Protein AF-A0A381V9S6-F1 (afdb_monomer)

Foldseek 3Di:
DDDDDDDDPPPPPPPPPPPPPPDQPQQPLPQADQPPDGQKDWQVSSCVRRVHHGDDDDAPCVQVVQVVDPPGDGDDDPVVPADPTHMGGHDPPDDDDDDDDDDDDQPDPPSPD

Secondary structure (DSSP, 8-state):
------------------------TT--GGGS---SBTTEE-HHHHHHHHTS-------TTHHHHHTTSTT--PPPPHHHHS-SSPPEE--SS----S---------STTTT-

Sequence (113 aa):
MLKKLILSLAFSFSAVVWSSSSFAGDCSGESAAPGKYPGQYELSEYESAAGCTMSFSENPNIASINATIVGNGALGSVNDRLPDEPLVVVPYDSVGTYGGTFRMLSNATEAGT

Mean predicted aligned error: 13.26 Å

pLDDT: mean 77.4, std 20.73, range [35.25, 97.25]

Organism: NCBI:txid408172

Radius of gyration: 24.0 Å; Cα contacts (8 Å, |Δi|>4): 65; chains: 1; bounding box: 80×40×44 Å

Nearest PDB structures (foldseek):
  8xjv-assembly1_Ao  TM=2.751E-01  e=9.580E+00  Gallus gallus

Structure (mmCIF, N/CA/C/O backbone):
data_AF-A0A381V9S6-F1
#
_entry.id   AF-A0A381V9S6-F1
#
loop_
_atom_site.group_PDB
_atom_site.id
_atom_site.type_symbol
_atom_site.label_atom_id
_atom_site.label_alt_id
_atom_site.label_comp_id
_atom_site.label_asym_id
_atom_site.label_entity_id
_atom_site.label_seq_id
_atom_site.pdbx_PDB_ins_code
_atom_site.Cartn_x
_atom_site.Cartn_y
_atom_site.Cartn_z
_atom_site.occupancy
_atom_site.B_iso_or_equiv
_atom_site.auth_seq_id
_atom_site.auth_comp_id
_atom_site.auth_asym_id
_atom_site.auth_atom_id
_atom_site.pdbx_PDB_model_num
ATOM 1 N N . MET A 1 1 ? -65.515 -24.558 -21.065 1.00 46.47 1 MET A N 1
ATOM 2 C CA . MET A 1 1 ? -64.802 -25.689 -20.433 1.00 46.47 1 MET A CA 1
ATOM 3 C C . MET A 1 1 ? -63.787 -26.258 -21.417 1.00 46.47 1 MET A C 1
ATOM 5 O O . MET A 1 1 ? -64.206 -27.007 -22.278 1.00 46.47 1 MET A O 1
ATOM 9 N N . LEU A 1 2 ? -62.507 -25.876 -21.316 1.00 46.19 2 LEU A N 1
ATOM 10 C CA . LEU A 1 2 ? -61.305 -26.645 -21.709 1.00 46.19 2 LEU A CA 1
ATOM 11 C C . LEU A 1 2 ? -60.091 -25.753 -21.364 1.00 46.19 2 LEU A C 1
ATOM 13 O O . LEU A 1 2 ? -59.713 -24.873 -22.119 1.00 46.19 2 LEU A O 1
ATOM 17 N N . LYS A 1 3 ? -59.762 -25.627 -20.077 1.00 39.69 3 LYS A N 1
ATOM 18 C CA . LYS A 1 3 ? -58.655 -26.357 -19.437 1.00 39.69 3 LYS A CA 1
ATOM 19 C C . LYS A 1 3 ? -57.306 -26.140 -20.146 1.00 39.69 3 LYS A C 1
ATOM 21 O O . LYS A 1 3 ? -56.971 -26.859 -21.068 1.00 39.69 3 LYS A O 1
ATOM 26 N N . LYS A 1 4 ? -56.542 -25.203 -19.572 1.00 51.25 4 LYS A N 1
ATOM 27 C CA . LYS A 1 4 ? -55.127 -25.345 -19.188 1.00 51.25 4 LYS A CA 1
ATOM 28 C C . LYS A 1 4 ? -54.155 -25.830 -20.277 1.00 51.25 4 LYS A C 1
ATOM 30 O O . LYS A 1 4 ? -53.987 -27.026 -20.465 1.00 51.25 4 LYS A O 1
ATOM 35 N N . LEU A 1 5 ? -53.394 -24.888 -20.829 1.00 49.69 5 LEU A N 1
ATOM 36 C CA . LEU A 1 5 ? -52.037 -25.124 -21.330 1.00 49.69 5 LEU A CA 1
ATOM 37 C C . LEU A 1 5 ? -51.249 -23.806 -21.168 1.00 49.69 5 LEU A C 1
ATOM 39 O O . LEU A 1 5 ? -51.199 -22.981 -22.066 1.00 49.69 5 LEU A O 1
ATOM 43 N N . ILE A 1 6 ? -50.925 -23.381 -19.944 1.00 51.25 6 ILE A N 1
ATOM 44 C CA . ILE A 1 6 ? -49.588 -23.552 -19.345 1.00 51.25 6 ILE A CA 1
ATOM 45 C C . ILE A 1 6 ? -48.545 -24.015 -20.372 1.00 51.25 6 ILE A C 1
ATOM 47 O O . ILE A 1 6 ? -48.334 -25.210 -20.547 1.00 51.25 6 ILE A O 1
ATOM 51 N N . LEU A 1 7 ? -47.860 -23.060 -20.999 1.00 35.25 7 LEU A N 1
ATOM 52 C CA . LEU A 1 7 ? -46.463 -23.251 -21.365 1.00 35.25 7 LEU A CA 1
ATOM 53 C C . LEU A 1 7 ? -45.678 -22.049 -20.845 1.00 35.25 7 LEU A C 1
ATOM 55 O O . LEU A 1 7 ? -45.572 -20.995 -21.463 1.00 35.25 7 LEU A O 1
ATOM 59 N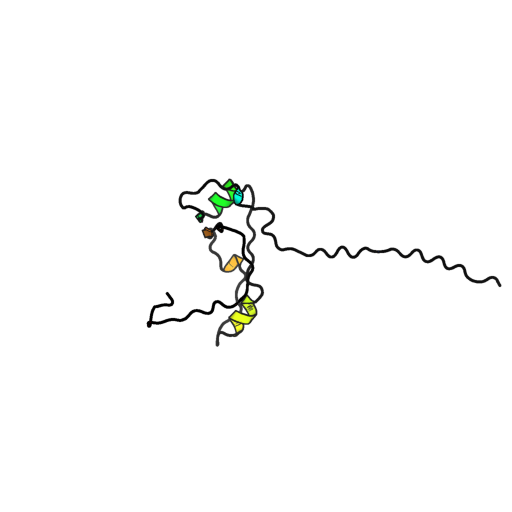 N . SER A 1 8 ? -45.229 -22.232 -19.611 1.00 43.09 8 SER A N 1
ATOM 60 C CA . SER A 1 8 ? -44.226 -21.456 -18.903 1.00 43.09 8 SER A CA 1
ATOM 61 C C . SER A 1 8 ? -42.995 -21.242 -19.781 1.00 43.09 8 SER A C 1
ATOM 63 O O . SER A 1 8 ? -42.170 -22.142 -19.930 1.00 43.09 8 SER A O 1
ATOM 65 N N . LEU A 1 9 ? -42.859 -20.037 -20.334 1.00 40.84 9 LEU A N 1
ATOM 66 C CA . LEU A 1 9 ? -41.587 -19.550 -20.845 1.00 40.84 9 LEU A CA 1
ATOM 67 C C . LEU A 1 9 ? -40.760 -19.125 -19.626 1.00 40.84 9 LEU A C 1
ATOM 69 O O . LEU A 1 9 ? -40.851 -17.996 -19.148 1.00 40.84 9 LEU A O 1
ATOM 73 N N . ALA A 1 10 ? -40.035 -20.087 -19.057 1.00 42.50 10 ALA A N 1
ATOM 74 C CA . ALA A 1 10 ? -39.029 -19.826 -18.045 1.00 42.50 10 ALA A CA 1
ATOM 75 C C . ALA A 1 10 ? -37.930 -18.979 -18.695 1.00 42.50 10 ALA A C 1
ATOM 77 O O . ALA A 1 10 ? -37.087 -19.485 -19.432 1.00 42.50 10 ALA A O 1
ATOM 78 N N . PHE A 1 11 ? -37.978 -17.670 -18.462 1.00 40.81 11 PHE A N 1
ATOM 79 C CA . PHE A 1 11 ? -36.863 -16.789 -18.757 1.00 40.81 11 PHE A CA 1
ATOM 80 C C . PHE A 1 11 ? -35.787 -17.111 -17.719 1.00 40.81 11 PHE A C 1
ATOM 82 O O . PHE A 1 11 ? -35.804 -16.600 -16.600 1.00 40.81 11 PHE A O 1
ATOM 89 N N . SER A 1 12 ? -34.903 -18.047 -18.061 1.00 41.44 12 SER A N 1
ATOM 90 C CA . SER A 1 12 ? -33.654 -18.264 -17.345 1.00 41.44 12 SER A CA 1
ATOM 91 C C . SER A 1 12 ? -32.834 -16.982 -17.453 1.00 41.44 12 SER A C 1
ATOM 93 O O . SER A 1 12 ? -32.034 -16.811 -18.366 1.00 41.44 12 SER A O 1
ATOM 95 N N . PHE A 1 13 ? -33.053 -16.057 -16.520 1.00 44.94 13 PHE A N 1
ATOM 96 C CA . PHE A 1 13 ? -32.048 -15.071 -16.171 1.00 44.94 13 PHE A CA 1
ATOM 97 C C . PHE A 1 13 ? -30.896 -15.877 -15.577 1.00 44.94 13 PHE A C 1
ATOM 99 O O . PHE A 1 13 ? -30.932 -16.266 -14.410 1.00 44.94 13 PHE A O 1
ATOM 106 N N . SER A 1 14 ? -29.895 -16.194 -16.401 1.00 46.72 14 SER A N 1
ATOM 107 C CA . SER A 1 14 ? -28.568 -16.479 -15.875 1.00 46.72 14 SER A CA 1
ATOM 108 C C . SER A 1 14 ? -28.224 -15.302 -14.976 1.00 46.72 14 SER A C 1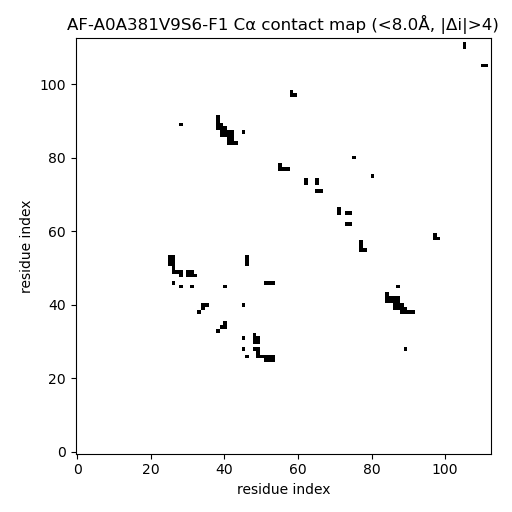
ATOM 110 O O . SER A 1 14 ? -28.007 -14.191 -15.460 1.00 46.72 14 SER A O 1
ATOM 112 N N . ALA A 1 15 ? -28.225 -15.535 -13.665 1.00 50.44 15 ALA A N 1
ATOM 113 C CA . ALA A 1 15 ? -27.509 -14.688 -12.740 1.00 50.44 15 ALA A CA 1
ATOM 114 C C . ALA A 1 15 ? -26.045 -14.798 -13.157 1.00 50.44 15 ALA A C 1
ATOM 116 O O . ALA A 1 15 ? -25.328 -15.716 -12.765 1.00 50.44 15 ALA A O 1
ATOM 117 N N . VAL A 1 16 ? -25.628 -13.896 -14.042 1.00 48.31 16 VAL A N 1
ATOM 118 C CA . VAL A 1 16 ? -24.230 -13.550 -14.193 1.00 48.31 16 VAL A CA 1
ATOM 119 C C . VAL A 1 16 ? -23.857 -12.962 -12.840 1.00 48.31 16 VAL A C 1
ATOM 121 O O . VAL A 1 16 ? -24.104 -11.797 -12.542 1.00 48.31 16 VAL A O 1
ATOM 124 N N . VAL A 1 17 ? -23.363 -13.834 -11.968 1.00 44.38 17 VAL A N 1
ATOM 125 C CA . VAL A 1 17 ? -22.630 -13.435 -10.783 1.00 44.38 17 VAL A CA 1
ATOM 126 C C . VAL A 1 17 ? -21.376 -12.783 -11.344 1.00 44.38 17 VAL A C 1
ATOM 128 O O . VAL A 1 17 ? -20.424 -13.464 -11.721 1.00 44.38 17 VAL A O 1
ATOM 131 N N . TRP A 1 18 ? -21.404 -11.460 -11.501 1.00 40.88 18 TRP A N 1
ATOM 132 C CA . TRP A 1 18 ? -20.174 -10.689 -11.554 1.00 40.88 18 TRP A CA 1
ATOM 133 C C . TRP A 1 18 ? -19.525 -10.870 -10.190 1.00 40.88 18 TRP A C 1
ATOM 135 O O . TRP A 1 18 ? -19.778 -10.120 -9.252 1.00 40.88 18 TRP A O 1
ATOM 145 N N . SER A 1 19 ? -18.721 -11.924 -10.067 1.00 44.34 19 SER A N 1
ATOM 146 C CA . SER A 1 19 ? -17.617 -11.921 -9.129 1.00 44.34 19 SER A CA 1
ATOM 147 C C . SER A 1 19 ? -16.784 -10.705 -9.508 1.00 44.34 19 SER A C 1
ATOM 149 O O . SER A 1 19 ? -16.060 -10.726 -10.501 1.00 44.34 19 SER A O 1
ATOM 151 N N . SER A 1 20 ? -16.966 -9.612 -8.773 1.00 46.38 20 SER A N 1
ATOM 152 C CA . SER A 1 20 ? -16.076 -8.463 -8.792 1.00 46.38 20 SER A CA 1
ATOM 153 C C . SER A 1 20 ? -14.758 -8.922 -8.188 1.00 46.38 20 SER A C 1
ATOM 155 O O . SER A 1 20 ? -14.480 -8.729 -7.006 1.00 46.38 20 SER A O 1
ATOM 157 N N . SER A 1 21 ? -13.977 -9.629 -8.993 1.00 43.88 21 SER A N 1
ATOM 158 C CA . SER A 1 21 ? -12.562 -9.792 -8.754 1.00 43.88 21 SER A CA 1
ATOM 159 C C . SER A 1 21 ? -11.978 -8.389 -8.832 1.00 43.88 21 SER A C 1
ATOM 161 O O . SER A 1 21 ? -11.906 -7.807 -9.914 1.00 43.88 21 SER A O 1
ATOM 163 N N . SER A 1 22 ? -11.636 -7.813 -7.682 1.00 40.41 22 SER A N 1
ATOM 164 C CA . SER A 1 22 ? -10.861 -6.580 -7.603 1.00 40.41 22 SER A CA 1
ATOM 165 C C . SER A 1 22 ? -9.453 -6.870 -8.115 1.00 40.41 22 SER A C 1
ATOM 167 O O . SER A 1 22 ? -8.526 -7.091 -7.343 1.00 40.41 22 SER A O 1
ATOM 169 N N . PHE A 1 23 ? -9.303 -6.953 -9.430 1.00 44.97 23 PHE A N 1
ATOM 170 C CA . PHE A 1 23 ? -8.005 -6.839 -10.062 1.00 44.97 23 PHE A CA 1
ATOM 171 C C . PHE A 1 23 ? -7.658 -5.352 -10.115 1.00 44.97 23 PHE A C 1
ATOM 173 O O . PHE A 1 23 ? -8.526 -4.520 -10.386 1.00 44.97 23 PHE A O 1
ATOM 180 N N . ALA A 1 24 ? -6.387 -5.015 -9.909 1.00 45.75 24 ALA A N 1
ATOM 181 C CA . ALA A 1 24 ? -5.803 -3.757 -10.374 1.00 45.75 24 ALA A CA 1
ATOM 182 C C . ALA A 1 24 ? -5.765 -3.762 -11.921 1.00 45.75 24 ALA A C 1
ATOM 184 O O . ALA A 1 24 ? -4.706 -3.804 -12.537 1.00 45.75 24 ALA A O 1
ATOM 185 N N . GLY A 1 25 ? -6.944 -3.865 -12.539 1.00 45.44 25 GLY A N 1
ATOM 186 C CA . GLY A 1 25 ? -7.148 -4.471 -13.855 1.00 45.44 25 GLY A CA 1
ATOM 187 C C . GLY A 1 25 ? -6.748 -3.632 -15.062 1.00 45.44 25 GLY A C 1
ATOM 188 O O . GLY A 1 25 ? -6.799 -4.166 -16.160 1.00 45.44 25 GLY A O 1
ATOM 189 N N . ASP A 1 26 ? -6.334 -2.377 -14.884 1.00 52.66 26 ASP A N 1
ATOM 190 C CA . ASP A 1 26 ? -5.867 -1.528 -15.995 1.00 52.66 26 ASP A CA 1
ATOM 191 C C . ASP A 1 26 ? -4.392 -1.113 -15.878 1.00 52.66 26 ASP A C 1
ATOM 193 O O . ASP A 1 26 ? -3.838 -0.531 -16.800 1.00 52.66 26 ASP A O 1
ATOM 197 N N . CYS A 1 27 ? -3.724 -1.440 -14.768 1.00 58.41 27 CYS A N 1
ATOM 198 C CA . CYS A 1 27 ? -2.352 -1.015 -14.488 1.00 58.41 27 CYS A CA 1
ATOM 199 C C . CYS A 1 27 ? -1.452 -2.210 -14.161 1.00 58.41 27 CYS A C 1
ATOM 201 O O . CYS A 1 27 ? -0.886 -2.288 -13.067 1.00 58.41 27 CYS A O 1
ATOM 203 N N . SER A 1 28 ? -1.325 -3.173 -15.078 1.00 57.91 28 SER A N 1
ATOM 204 C CA . SER A 1 28 ? -0.378 -4.282 -14.915 1.00 57.91 28 SER A CA 1
ATOM 205 C C . SER A 1 28 ? 1.046 -3.782 -15.181 1.00 57.91 28 SER A C 1
ATOM 207 O O . SER A 1 28 ? 1.548 -3.840 -16.305 1.00 57.91 28 SER A O 1
ATOM 209 N N . GLY A 1 29 ? 1.706 -3.285 -14.135 1.00 57.50 29 GLY A N 1
ATOM 210 C CA . GLY A 1 29 ? 3.083 -2.769 -14.144 1.00 57.50 29 GLY A CA 1
ATOM 211 C C . GLY A 1 29 ? 4.165 -3.762 -14.567 1.00 57.50 29 GLY A C 1
ATOM 212 O O . GLY A 1 29 ? 5.339 -3.412 -14.540 1.00 57.50 29 GLY A O 1
ATOM 213 N N . GLU A 1 30 ? 3.791 -4.967 -15.006 1.00 57.53 30 GLU A N 1
ATOM 214 C CA . GLU A 1 30 ? 4.666 -5.939 -15.673 1.00 57.53 30 GLU A CA 1
ATOM 215 C C . GLU A 1 30 ? 5.398 -5.334 -16.886 1.00 57.53 30 GLU A C 1
ATOM 217 O O . GLU A 1 30 ? 6.450 -5.828 -17.282 1.00 57.53 30 GLU A O 1
ATOM 222 N N . SER A 1 31 ? 4.859 -4.248 -17.457 1.00 55.25 31 SER A N 1
ATOM 223 C CA . SER A 1 31 ? 5.436 -3.525 -18.601 1.00 55.25 31 SER A CA 1
ATOM 224 C C . SER A 1 31 ? 6.222 -2.261 -18.226 1.00 55.25 31 SER A C 1
ATOM 226 O O . SER A 1 31 ? 6.810 -1.637 -19.111 1.00 55.25 31 SER A O 1
ATOM 228 N N . ALA A 1 32 ? 6.227 -1.844 -16.954 1.00 61.97 32 ALA A N 1
ATOM 229 C CA . ALA A 1 32 ? 6.919 -0.623 -16.550 1.00 61.97 32 ALA A CA 1
ATOM 230 C C . ALA A 1 32 ? 8.438 -0.843 -16.628 1.00 61.97 32 ALA A C 1
ATOM 232 O O . ALA A 1 32 ? 8.980 -1.767 -16.015 1.00 61.97 32 ALA A O 1
ATOM 233 N N . ALA A 1 33 ? 9.130 -0.006 -17.409 1.00 65.56 33 ALA A N 1
ATOM 234 C CA . ALA A 1 33 ? 10.589 -0.014 -17.473 1.00 65.56 33 ALA A CA 1
ATOM 235 C C . ALA A 1 33 ? 11.165 0.127 -16.054 1.00 65.56 33 ALA A C 1
ATOM 237 O O . ALA A 1 33 ? 10.584 0.876 -15.275 1.00 65.56 33 ALA A O 1
ATOM 238 N N . PRO A 1 34 ? 12.282 -0.545 -15.708 1.00 65.06 34 PRO A N 1
ATOM 239 C CA . PRO A 1 34 ? 12.854 -0.449 -14.372 1.00 65.06 34 PRO A CA 1
ATOM 240 C C . PRO A 1 34 ? 13.163 1.019 -14.078 1.00 65.06 34 PRO A C 1
ATOM 242 O O . PRO A 1 34 ? 14.063 1.598 -14.690 1.00 65.06 34 PRO A O 1
ATOM 245 N N . GLY A 1 35 ? 12.366 1.617 -13.189 1.00 67.94 35 GLY A N 1
ATOM 246 C CA . GLY A 1 35 ? 12.506 3.011 -12.785 1.00 67.94 35 GLY A CA 1
ATOM 247 C C . GLY A 1 35 ? 13.862 3.267 -12.134 1.00 67.94 35 GLY A C 1
ATOM 248 O O . GLY A 1 35 ? 14.704 2.373 -11.992 1.00 67.94 35 GLY A O 1
ATOM 249 N N . LYS A 1 36 ? 14.088 4.500 -11.674 1.00 79.38 36 LYS A N 1
ATOM 250 C CA . LYS A 1 36 ? 15.346 4.871 -10.994 1.00 79.38 36 LYS A CA 1
ATOM 251 C C . LYS A 1 36 ? 15.687 3.935 -9.823 1.00 79.38 36 LYS A C 1
ATOM 253 O O . LYS A 1 36 ? 16.865 3.701 -9.545 1.00 79.38 36 LYS A O 1
ATOM 258 N N . TYR A 1 37 ? 14.662 3.401 -9.162 1.00 85.12 37 TYR A N 1
ATOM 259 C CA . TYR A 1 37 ? 14.764 2.421 -8.092 1.00 85.12 37 TYR A CA 1
ATOM 260 C C . TYR A 1 37 ? 13.985 1.159 -8.496 1.00 85.12 37 TYR A C 1
ATOM 262 O O . TYR A 1 37 ? 12.789 1.249 -8.762 1.00 85.12 37 TYR A O 1
ATOM 270 N N . PRO A 1 38 ? 14.619 -0.028 -8.566 1.00 83.44 38 PRO A N 1
ATOM 271 C CA . PRO A 1 38 ? 13.933 -1.235 -9.021 1.00 83.44 38 PRO A CA 1
ATOM 272 C C . PRO A 1 38 ? 12.661 -1.529 -8.215 1.00 83.44 38 PRO A C 1
ATOM 274 O O . PRO A 1 38 ? 12.710 -1.652 -6.990 1.00 83.44 38 PRO A O 1
ATOM 277 N N . GLY A 1 39 ? 11.530 -1.636 -8.917 1.00 85.75 39 GLY A N 1
ATOM 278 C CA . GLY A 1 39 ? 10.221 -1.928 -8.325 1.00 85.75 39 GLY A CA 1
ATOM 279 C C . GLY A 1 39 ? 9.591 -0.775 -7.535 1.00 85.75 39 GLY A C 1
ATOM 280 O O . GLY A 1 39 ? 8.580 -1.003 -6.878 1.00 85.75 39 GLY A O 1
ATOM 281 N N . GLN A 1 40 ? 10.159 0.433 -7.576 1.00 90.94 40 GLN A N 1
ATOM 282 C CA . GLN A 1 40 ? 9.668 1.608 -6.855 1.00 90.94 40 GLN A CA 1
ATOM 283 C C . GLN A 1 40 ? 9.595 2.820 -7.784 1.00 90.94 40 GLN A C 1
ATOM 285 O O . GLN A 1 40 ? 10.585 3.176 -8.421 1.00 90.94 40 GLN A O 1
ATOM 290 N N . TYR A 1 41 ? 8.430 3.459 -7.823 1.00 91.19 41 TYR A N 1
ATOM 291 C CA . TYR A 1 41 ? 8.126 4.543 -8.752 1.00 91.19 41 TYR A CA 1
ATOM 292 C C . TYR A 1 41 ? 7.379 5.665 -8.045 1.00 91.19 41 TYR A C 1
ATOM 294 O O . TYR A 1 41 ? 6.583 5.412 -7.137 1.00 91.19 41 TYR A O 1
ATOM 302 N N . GLU A 1 42 ? 7.574 6.889 -8.524 1.00 93.19 42 GLU A N 1
ATOM 303 C CA . GLU A 1 42 ? 6.584 7.940 -8.298 1.00 93.19 42 GLU A CA 1
ATOM 304 C C . GLU A 1 42 ? 5.290 7.588 -9.048 1.00 93.19 42 GLU A C 1
ATOM 306 O O . GLU A 1 42 ? 5.332 6.939 -10.101 1.00 93.19 42 GLU A O 1
ATOM 311 N N . LEU A 1 43 ? 4.134 8.010 -8.525 1.00 92.75 43 LEU A N 1
ATOM 312 C CA . LEU A 1 43 ? 2.835 7.697 -9.133 1.00 92.75 43 LEU A CA 1
ATOM 313 C C . LEU A 1 43 ? 2.778 8.135 -10.601 1.00 92.75 43 LEU A C 1
ATOM 315 O O . LEU A 1 43 ? 2.422 7.341 -11.470 1.00 92.75 43 LEU A O 1
ATOM 319 N N . SER A 1 44 ? 3.175 9.377 -10.878 1.00 92.69 44 SER A N 1
ATOM 320 C CA . SER A 1 44 ? 3.126 9.957 -12.221 1.00 92.69 44 SER A CA 1
ATOM 321 C C . SER A 1 44 ? 4.037 9.229 -13.220 1.00 92.69 44 SER A C 1
ATOM 323 O O . SER A 1 44 ? 3.661 9.026 -14.380 1.00 92.69 44 SER A O 1
ATOM 325 N N . GLU A 1 45 ? 5.217 8.790 -12.772 1.00 89.94 45 GLU A N 1
ATOM 326 C CA . GLU A 1 45 ? 6.148 7.969 -13.555 1.00 89.94 45 GLU A CA 1
ATOM 327 C C . GLU A 1 45 ? 5.521 6.612 -13.889 1.00 89.94 45 GLU A C 1
ATOM 329 O O . GLU A 1 45 ? 5.539 6.189 -15.048 1.00 89.94 45 GLU A O 1
ATOM 334 N N . TYR A 1 46 ? 4.927 5.954 -12.892 1.00 89.56 46 TYR A N 1
ATOM 335 C CA . TYR A 1 46 ? 4.303 4.649 -13.068 1.00 89.56 46 TYR A CA 1
ATOM 336 C C . TYR A 1 46 ? 3.096 4.703 -14.007 1.00 89.56 46 TYR A C 1
ATOM 338 O O . TYR A 1 46 ? 3.023 3.914 -14.944 1.00 89.56 46 TYR A O 1
ATOM 346 N N . GLU A 1 47 ? 2.175 5.646 -13.806 1.00 90.00 47 GLU A N 1
ATOM 347 C CA . GLU A 1 47 ? 0.996 5.837 -14.663 1.00 90.00 47 GLU A CA 1
ATOM 348 C C . GLU A 1 47 ? 1.390 6.121 -16.116 1.00 90.00 47 GLU A C 1
ATOM 350 O O . GLU A 1 47 ? 0.819 5.549 -17.048 1.00 90.00 47 GLU A O 1
ATOM 355 N N . SER A 1 48 ? 2.431 6.936 -16.317 1.00 88.50 48 SER A N 1
ATOM 356 C CA . SER A 1 48 ? 2.978 7.225 -17.646 1.00 88.50 48 SER A CA 1
ATOM 357 C C . SER A 1 48 ? 3.577 5.983 -18.311 1.00 88.50 48 SER A C 1
ATOM 359 O O . SER A 1 48 ? 3.390 5.777 -19.509 1.00 88.50 48 SER A O 1
ATOM 361 N N . ALA A 1 49 ? 4.294 5.151 -17.550 1.00 84.81 49 ALA A N 1
ATOM 362 C CA . ALA A 1 49 ? 4.912 3.926 -18.054 1.00 84.81 49 ALA A CA 1
ATOM 363 C C . ALA A 1 49 ? 3.892 2.799 -18.300 1.00 84.81 49 ALA A C 1
ATOM 365 O O . ALA A 1 49 ? 4.041 2.033 -19.250 1.00 84.81 49 ALA A O 1
ATOM 366 N N . ALA A 1 50 ? 2.865 2.697 -17.455 1.00 84.62 50 ALA A N 1
ATOM 367 C CA . ALA A 1 50 ? 1.820 1.680 -17.530 1.00 84.62 50 ALA A CA 1
ATOM 368 C C . ALA A 1 50 ? 0.673 2.060 -18.483 1.00 84.62 50 ALA A C 1
ATOM 370 O O . ALA A 1 50 ? -0.076 1.185 -18.909 1.00 84.62 50 ALA A O 1
ATOM 371 N N . GLY A 1 51 ? 0.542 3.341 -18.846 1.00 85.94 51 GLY A N 1
ATOM 372 C CA . GLY A 1 51 ? -0.487 3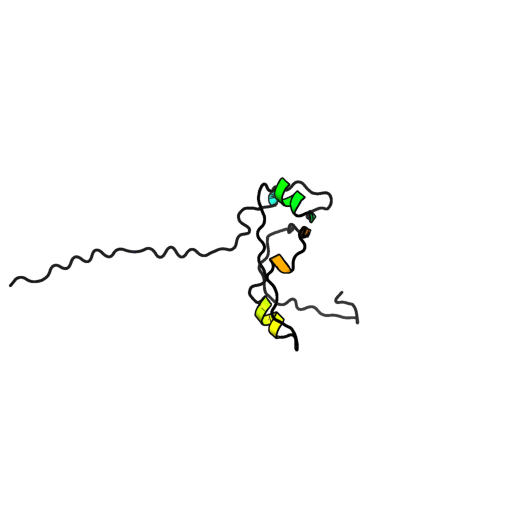.824 -19.769 1.00 85.94 51 GLY A CA 1
ATOM 373 C C . GLY A 1 51 ? -1.894 3.831 -19.170 1.00 85.94 51 GLY A C 1
ATOM 374 O O . GLY A 1 51 ? -2.869 3.644 -19.894 1.00 85.94 51 GLY A O 1
ATOM 375 N N . CYS A 1 52 ? -2.002 4.029 -17.858 1.00 87.25 52 CYS A N 1
ATOM 376 C CA . CYS A 1 52 ? -3.247 3.925 -17.104 1.00 87.25 52 CYS A CA 1
ATOM 377 C C . CYS A 1 52 ? -3.283 4.946 -15.960 1.00 87.25 52 CYS A C 1
ATOM 379 O O . CYS A 1 52 ? -2.251 5.486 -15.569 1.00 87.25 52 CYS A O 1
ATOM 381 N N . THR A 1 53 ? -4.466 5.176 -15.393 1.00 90.62 53 THR A N 1
ATOM 382 C CA . THR A 1 53 ? -4.632 5.947 -14.153 1.00 90.62 53 THR A CA 1
ATOM 383 C C . THR A 1 53 ? -4.924 4.984 -13.012 1.00 90.62 53 THR A C 1
ATOM 385 O O . THR A 1 53 ? -5.802 4.126 -13.128 1.00 90.62 53 THR A O 1
ATOM 388 N N . MET A 1 54 ? -4.206 5.115 -11.903 1.00 89.31 54 MET A N 1
ATOM 389 C CA . MET A 1 54 ? -4.400 4.265 -10.741 1.00 89.31 54 MET A CA 1
ATOM 390 C C . MET A 1 54 ? -5.639 4.679 -9.946 1.00 89.31 54 MET A C 1
ATOM 392 O O . MET A 1 54 ? -5.969 5.851 -9.784 1.00 89.31 54 MET A O 1
ATOM 396 N N . SER A 1 55 ? -6.309 3.678 -9.382 1.00 91.56 55 SER A N 1
ATOM 397 C CA . SER A 1 55 ? -7.353 3.858 -8.376 1.00 91.56 55 SER A CA 1
ATOM 398 C C . SER A 1 55 ? -6.922 3.206 -7.070 1.00 91.56 55 SER A C 1
ATOM 400 O O . SER A 1 55 ? -6.432 2.073 -7.082 1.00 91.56 55 SER A O 1
ATOM 402 N N . PHE A 1 56 ? -7.159 3.872 -5.943 1.00 94.38 56 PHE A N 1
ATOM 403 C CA . PHE A 1 56 ? -6.740 3.372 -4.639 1.00 94.38 56 PHE A CA 1
ATOM 404 C C . PHE A 1 56 ? -7.854 2.599 -3.939 1.00 94.38 56 PHE A C 1
ATOM 406 O O . PHE A 1 56 ? -9.015 3.002 -3.912 1.00 94.38 56 PHE A O 1
ATOM 413 N N . SER A 1 57 ? -7.474 1.467 -3.356 1.00 94.62 57 SER A N 1
ATOM 414 C CA . SER A 1 57 ? -8.319 0.650 -2.488 1.00 94.62 57 SER A CA 1
ATOM 415 C C . SER A 1 57 ? -7.666 0.539 -1.116 1.00 94.62 57 SER A C 1
ATOM 417 O O . SER A 1 57 ? -6.455 0.697 -0.977 1.00 94.62 57 SER A O 1
ATOM 419 N N . GLU A 1 58 ? -8.467 0.264 -0.094 1.00 96.00 58 GLU A N 1
ATOM 420 C CA . GLU A 1 58 ? -7.994 0.088 1.277 1.00 96.00 58 GLU A CA 1
ATOM 421 C C . GLU A 1 58 ? -8.374 -1.284 1.830 1.00 96.00 58 GLU A C 1
ATOM 423 O O . GLU A 1 58 ? -9.181 -2.017 1.255 1.00 96.00 58 GLU A O 1
ATOM 428 N N . ASN A 1 59 ? -7.779 -1.643 2.969 1.00 96.19 59 ASN A N 1
ATOM 429 C CA . ASN A 1 59 ? -8.108 -2.884 3.653 1.00 96.19 59 ASN A CA 1
ATOM 430 C C . ASN A 1 59 ? -9.602 -2.880 4.040 1.00 96.19 59 ASN A C 1
ATOM 432 O O . ASN A 1 59 ? -10.012 -1.998 4.796 1.00 96.19 59 ASN A O 1
ATOM 436 N N . PRO A 1 60 ? -10.408 -3.873 3.620 1.00 95.88 60 PRO A N 1
ATOM 437 C CA . PRO A 1 60 ? -11.846 -3.897 3.903 1.00 95.88 60 PRO A CA 1
ATOM 438 C C . PRO A 1 60 ? -12.172 -3.925 5.406 1.00 95.88 60 PRO A C 1
ATOM 440 O O . PRO A 1 60 ? -13.258 -3.525 5.816 1.00 95.88 60 PRO A O 1
ATOM 443 N N . ASN A 1 61 ? -11.229 -4.361 6.245 1.00 95.88 61 ASN A N 1
ATOM 444 C CA . ASN A 1 61 ? -11.383 -4.399 7.697 1.00 95.88 61 ASN A CA 1
ATOM 445 C C . ASN A 1 61 ? -10.886 -3.122 8.399 1.00 95.88 61 ASN A C 1
ATOM 447 O O . ASN A 1 61 ? -10.956 -3.058 9.628 1.00 95.88 61 ASN A O 1
ATOM 451 N N . ILE A 1 62 ? -10.384 -2.110 7.674 1.00 96.38 62 ILE A N 1
ATOM 452 C CA . ILE A 1 62 ? -9.715 -0.936 8.261 1.00 96.38 62 ILE A CA 1
ATOM 453 C C . ILE A 1 62 ? -10.595 -0.193 9.268 1.00 96.38 62 ILE A C 1
ATOM 455 O O . ILE A 1 62 ? -10.107 0.175 10.329 1.00 96.38 62 ILE A O 1
ATOM 459 N N . ALA A 1 63 ? -11.899 -0.062 9.008 1.00 95.25 63 ALA A N 1
ATOM 460 C CA . ALA A 1 63 ? -12.832 0.575 9.935 1.00 95.25 63 ALA A CA 1
ATOM 461 C C . ALA A 1 63 ? -12.969 -0.212 11.250 1.00 95.25 63 ALA A C 1
ATOM 463 O O . ALA A 1 63 ? -12.977 0.376 12.331 1.00 95.25 63 ALA A O 1
ATOM 464 N N . SER A 1 64 ? -13.024 -1.547 11.168 1.00 95.06 64 SER A N 1
ATOM 465 C CA . SER A 1 64 ? -13.106 -2.412 12.351 1.00 95.06 64 SER A CA 1
ATOM 466 C C . SER A 1 64 ? -11.818 -2.372 13.177 1.00 95.06 64 SER A C 1
ATOM 468 O O . SER A 1 64 ? -11.881 -2.294 14.399 1.00 95.06 64 SER A O 1
ATOM 470 N N . ILE A 1 65 ? -10.659 -2.339 12.511 1.00 95.50 65 ILE A N 1
ATOM 471 C CA . ILE A 1 65 ? -9.342 -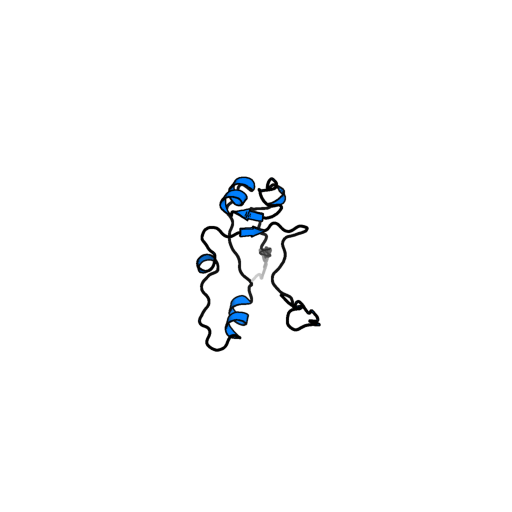2.204 13.144 1.00 95.50 65 ILE A CA 1
ATOM 472 C C . ILE A 1 65 ? -9.207 -0.816 13.785 1.00 95.50 65 ILE A C 1
ATOM 474 O O . ILE A 1 65 ? -8.783 -0.692 14.927 1.00 95.50 65 ILE A O 1
ATOM 478 N N . ASN A 1 66 ? -9.632 0.241 13.093 1.00 96.25 66 ASN A N 1
ATOM 479 C CA . ASN A 1 66 ? -9.621 1.607 13.610 1.00 96.25 66 ASN A CA 1
ATOM 480 C C . ASN A 1 66 ? -10.448 1.736 14.902 1.00 96.25 66 ASN A C 1
ATOM 482 O O . ASN A 1 66 ? -10.033 2.428 15.830 1.00 96.25 66 ASN A O 1
ATOM 486 N N . ALA A 1 67 ? -11.577 1.024 14.984 1.00 96.00 67 ALA A N 1
ATOM 487 C CA . ALA A 1 67 ? -12.450 1.000 16.155 1.00 96.00 67 ALA A CA 1
ATOM 488 C C . ALA A 1 67 ? -11.846 0.286 17.380 1.00 96.00 67 ALA A C 1
ATOM 490 O O . ALA A 1 67 ? -12.347 0.471 18.488 1.00 96.00 67 ALA A O 1
ATOM 491 N N . THR A 1 68 ? -10.771 -0.502 17.228 1.00 95.94 68 THR A N 1
ATOM 492 C CA . THR A 1 68 ? -10.081 -1.105 18.384 1.00 95.94 68 THR A CA 1
ATOM 493 C C . THR A 1 68 ? -9.171 -0.113 19.113 1.00 95.94 68 THR A C 1
ATOM 495 O O . THR A 1 68 ? -8.698 -0.409 20.209 1.00 95.94 68 THR A O 1
ATOM 498 N N . ILE A 1 69 ? -8.898 1.053 18.517 1.00 95.75 69 ILE A N 1
ATOM 499 C CA . ILE A 1 69 ? -8.049 2.096 19.098 1.00 95.75 69 ILE A CA 1
ATOM 500 C C . ILE A 1 69 ? -8.919 3.002 19.977 1.00 95.75 69 ILE A C 1
ATOM 502 O O . ILE A 1 69 ? -9.766 3.751 19.489 1.00 95.75 69 ILE A O 1
ATOM 506 N N . VAL A 1 70 ? -8.709 2.940 21.294 1.00 96.38 70 VAL A N 1
ATOM 507 C CA . VAL A 1 70 ? -9.473 3.734 22.267 1.00 96.38 70 VAL A CA 1
ATOM 508 C C . VAL A 1 70 ? -9.274 5.230 22.012 1.00 96.38 70 VAL A C 1
ATOM 510 O O . VAL A 1 70 ? -8.148 5.717 21.991 1.00 96.38 70 VAL A O 1
ATOM 513 N N . GLY A 1 71 ? -10.381 5.960 21.855 1.00 95.62 71 GLY A N 1
ATOM 514 C CA . GLY A 1 71 ? -10.381 7.410 21.641 1.00 95.62 71 GLY A CA 1
ATOM 515 C C . GLY A 1 71 ? -10.169 7.850 20.190 1.00 95.62 71 GLY A C 1
ATOM 516 O O . GLY A 1 71 ? -10.069 9.048 19.939 1.00 95.62 71 GLY A O 1
ATOM 517 N N . ASN A 1 72 ? -10.114 6.916 19.239 1.00 96.44 72 ASN A N 1
ATOM 518 C CA . ASN A 1 72 ? -9.903 7.245 17.837 1.00 96.44 72 ASN A CA 1
ATOM 519 C C . ASN A 1 72 ? -11.205 7.660 17.128 1.00 96.44 72 ASN A C 1
ATOM 521 O O . ASN A 1 72 ? -12.280 7.120 17.397 1.00 96.44 72 ASN A O 1
ATOM 525 N N . GLY A 1 73 ? -11.101 8.631 16.220 1.00 95.50 73 GLY A N 1
ATOM 526 C CA . GLY A 1 73 ? -12.223 9.118 15.418 1.00 95.50 73 GLY A CA 1
ATOM 527 C C . GLY A 1 73 ? -12.547 8.210 14.231 1.00 95.50 73 GLY A C 1
ATOM 528 O O . GLY A 1 73 ? -11.903 7.183 14.008 1.00 95.50 73 GLY A O 1
ATOM 529 N N . ALA A 1 74 ? -13.544 8.609 13.437 1.00 94.69 74 ALA A N 1
ATOM 530 C CA . ALA A 1 74 ? -13.775 7.991 12.135 1.00 94.69 74 ALA A CA 1
ATOM 531 C C . ALA A 1 74 ? -12.572 8.247 11.214 1.00 94.69 74 ALA A C 1
ATOM 533 O O . ALA A 1 74 ? -12.009 9.343 11.207 1.00 94.69 74 ALA A O 1
ATOM 534 N N . LEU A 1 75 ? -12.189 7.232 10.442 1.00 94.75 75 LEU A N 1
ATOM 535 C CA . LEU A 1 75 ? -11.090 7.341 9.493 1.00 94.75 75 LEU A CA 1
ATOM 536 C C . LEU A 1 75 ? -11.579 8.010 8.199 1.00 94.75 75 LEU A C 1
ATOM 538 O O . LEU A 1 75 ? -12.647 7.663 7.696 1.00 94.75 75 LEU A O 1
ATOM 542 N N . GLY A 1 76 ? -10.799 8.958 7.670 1.00 95.06 76 GLY A N 1
ATOM 543 C CA . GLY A 1 76 ? -11.038 9.544 6.346 1.00 95.06 76 GLY A CA 1
ATOM 544 C C . GLY A 1 76 ? -10.870 8.520 5.219 1.00 95.06 76 GLY A C 1
ATOM 545 O O . GLY A 1 76 ? -10.311 7.436 5.432 1.00 95.06 76 GLY A O 1
ATOM 546 N N . SER A 1 77 ? -11.336 8.866 4.015 1.00 96.12 77 SER A N 1
ATOM 547 C CA . SER A 1 77 ? -11.218 7.974 2.859 1.00 96.12 77 SER A CA 1
ATOM 548 C C . SER A 1 77 ? -9.749 7.730 2.493 1.00 96.12 77 SER A C 1
ATOM 550 O O . SER A 1 77 ? -8.865 8.498 2.874 1.00 96.12 77 SER A O 1
ATOM 552 N N . VAL A 1 78 ? -9.459 6.664 1.741 1.00 96.19 78 VAL A N 1
ATOM 553 C CA . VAL A 1 78 ? -8.084 6.378 1.290 1.00 96.19 78 VAL A CA 1
ATOM 554 C C . VAL A 1 78 ? -7.460 7.546 0.519 1.00 96.19 78 VAL A C 1
ATOM 556 O O . VAL A 1 78 ? -6.290 7.847 0.735 1.00 96.19 78 VAL A O 1
ATOM 559 N N . ASN A 1 79 ? -8.251 8.258 -0.285 1.00 94.69 79 ASN A N 1
ATOM 560 C CA . ASN A 1 79 ? -7.781 9.402 -1.065 1.00 94.69 79 ASN A CA 1
ATOM 561 C C . ASN A 1 79 ? -7.461 10.620 -0.189 1.00 94.69 79 ASN A C 1
ATOM 563 O O . ASN A 1 79 ? -6.568 11.378 -0.531 1.00 94.69 79 ASN A O 1
ATOM 567 N N . ASP A 1 80 ? -8.136 10.789 0.953 1.00 95.62 80 ASP A N 1
ATOM 568 C CA . ASP A 1 80 ? -7.844 11.897 1.878 1.00 95.62 80 ASP A CA 1
ATOM 569 C C . ASP A 1 80 ? -6.579 11.639 2.714 1.00 95.62 80 ASP A C 1
ATOM 571 O O . ASP A 1 80 ? -6.032 12.552 3.331 1.00 95.62 80 ASP A O 1
ATOM 575 N N . ARG A 1 81 ? -6.159 10.370 2.815 1.00 96.00 81 ARG A N 1
ATOM 576 C CA . ARG A 1 81 ? -5.037 9.936 3.661 1.00 96.00 81 ARG A CA 1
ATOM 577 C C . ARG A 1 81 ? -3.734 9.781 2.892 1.00 96.00 81 ARG A C 1
ATOM 579 O O . ARG A 1 81 ? -2.670 9.881 3.502 1.00 96.00 81 ARG A O 1
ATOM 586 N N . LEU A 1 82 ? -3.812 9.447 1.608 1.00 96.56 82 LEU A N 1
ATOM 587 C CA . LEU A 1 82 ? -2.638 9.353 0.752 1.00 96.56 82 LEU A CA 1
ATOM 588 C C . LEU A 1 82 ? -2.163 10.760 0.357 1.00 96.56 82 LEU A C 1
ATOM 590 O O . LEU A 1 82 ? -2.990 11.654 0.195 1.00 96.56 82 LEU A O 1
ATOM 594 N N . PRO A 1 83 ? -0.843 10.977 0.219 1.00 97.25 83 PRO A N 1
ATOM 595 C CA . PRO A 1 83 ? -0.339 12.186 -0.422 1.00 97.25 83 PRO A CA 1
ATOM 596 C C . PRO A 1 83 ? -0.743 12.213 -1.903 1.00 97.25 83 PRO A C 1
ATOM 598 O O . PRO A 1 83 ? -1.047 11.166 -2.474 1.00 97.25 83 PRO A O 1
ATOM 601 N N . ASP A 1 84 ? -0.665 13.390 -2.531 1.00 95.25 84 ASP A N 1
ATOM 602 C CA . ASP A 1 84 ? -0.955 13.559 -3.966 1.00 95.25 84 ASP A CA 1
ATOM 603 C C . ASP A 1 84 ? -0.053 12.682 -4.858 1.00 95.25 84 ASP A C 1
ATOM 605 O O . ASP A 1 84 ? -0.469 12.243 -5.927 1.00 95.25 84 ASP A O 1
ATOM 609 N N . GLU A 1 85 ? 1.169 12.391 -4.400 1.00 95.88 85 GLU A N 1
ATOM 610 C CA . GLU A 1 85 ? 2.148 11.553 -5.098 1.00 95.88 85 GLU A CA 1
ATOM 611 C C . GLU A 1 85 ? 2.606 10.396 -4.183 1.00 95.88 85 GLU A C 1
ATOM 613 O O . GLU A 1 85 ? 3.618 10.495 -3.486 1.00 95.88 85 GLU A O 1
ATOM 618 N N . PRO A 1 86 ? 1.812 9.311 -4.079 1.00 96.44 86 PRO A N 1
ATOM 619 C CA . PRO A 1 86 ? 2.164 8.142 -3.287 1.00 96.44 86 PRO A CA 1
ATOM 620 C C . PRO A 1 86 ? 3.215 7.281 -4.000 1.00 96.44 86 PRO A C 1
ATOM 622 O O . PRO A 1 86 ? 3.168 7.092 -5.215 1.00 96.44 86 PRO A O 1
ATOM 625 N N . LEU A 1 87 ? 4.117 6.678 -3.220 1.00 94.25 87 LEU A N 1
ATOM 626 C CA . LEU A 1 87 ? 5.084 5.708 -3.733 1.00 94.25 87 LEU A CA 1
ATOM 627 C C . LEU A 1 87 ? 4.362 4.455 -4.245 1.00 94.25 87 LEU A C 1
ATOM 629 O O . LEU A 1 87 ? 3.651 3.782 -3.491 1.00 94.25 87 LEU A O 1
ATOM 633 N N .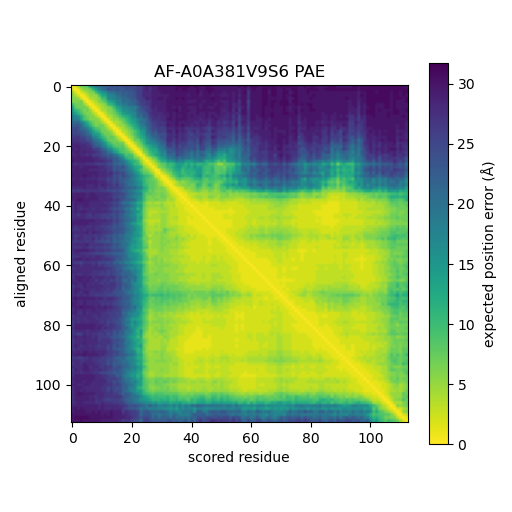 VAL A 1 88 ? 4.609 4.096 -5.501 1.00 92.88 88 VAL A N 1
ATOM 634 C CA . VAL A 1 88 ? 4.110 2.860 -6.104 1.00 92.88 88 VAL A CA 1
ATOM 635 C C . VAL A 1 88 ? 5.175 1.775 -5.979 1.00 92.88 88 VAL A C 1
ATOM 637 O O . VAL A 1 88 ? 6.305 1.940 -6.439 1.00 92.88 88 VAL A O 1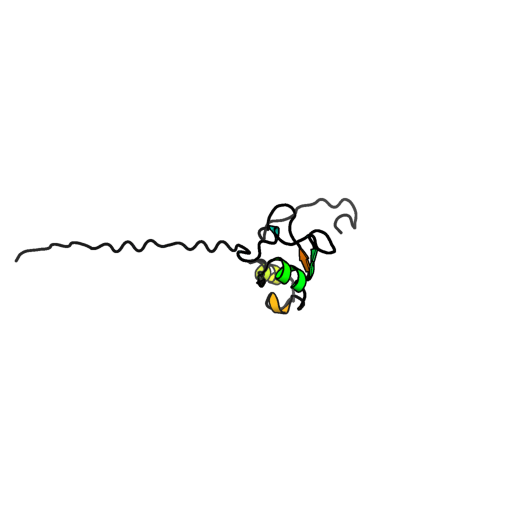
ATOM 640 N N . VAL A 1 89 ? 4.809 0.646 -5.365 1.00 91.38 89 VAL A N 1
ATOM 641 C CA . VAL A 1 89 ? 5.684 -0.525 -5.202 1.00 91.38 89 VAL A CA 1
ATOM 642 C C . VAL A 1 89 ? 5.161 -1.676 -6.054 1.00 91.38 89 VAL A C 1
ATOM 644 O O . VAL A 1 89 ? 4.053 -2.164 -5.830 1.00 91.38 89 VAL A O 1
ATOM 647 N N . VAL A 1 90 ? 5.971 -2.132 -7.009 1.00 89.19 90 VAL A N 1
ATOM 648 C CA . VAL A 1 90 ? 5.665 -3.284 -7.865 1.00 89.19 90 VAL A CA 1
ATOM 649 C C . VAL A 1 90 ? 6.159 -4.565 -7.177 1.00 89.19 90 VAL A C 1
ATOM 651 O O . VAL A 1 90 ? 7.356 -4.677 -6.898 1.00 89.19 90 VAL A O 1
ATOM 654 N N . PRO A 1 91 ? 5.276 -5.536 -6.876 1.00 88.06 91 PRO A N 1
ATOM 655 C CA . PRO A 1 91 ? 5.670 -6.791 -6.240 1.00 88.06 91 PRO A CA 1
ATOM 656 C C . PRO A 1 91 ? 6.617 -7.627 -7.110 1.00 88.06 91 PRO A C 1
ATOM 658 O O . PRO A 1 91 ? 6.513 -7.623 -8.331 1.00 88.06 91 PRO A O 1
ATOM 661 N N . TYR A 1 92 ? 7.486 -8.414 -6.471 1.00 85.00 92 TYR A N 1
ATOM 662 C CA . TYR A 1 92 ? 8.382 -9.344 -7.173 1.00 85.00 92 TYR A CA 1
ATOM 663 C C . TYR A 1 92 ? 7.671 -10.551 -7.800 1.00 85.00 92 TYR A C 1
ATOM 665 O O . TYR A 1 92 ? 8.197 -11.128 -8.746 1.00 85.00 92 TYR A O 1
ATOM 673 N N . ASP A 1 93 ? 6.534 -10.965 -7.237 1.00 88.06 93 ASP A N 1
ATOM 674 C CA . ASP A 1 93 ? 5.801 -12.167 -7.655 1.00 88.06 93 ASP A CA 1
ATOM 675 C C . ASP A 1 93 ? 4.397 -11.803 -8.147 1.00 88.06 93 ASP A C 1
ATOM 677 O O . ASP A 1 93 ? 4.119 -11.834 -9.341 1.00 88.06 93 ASP A O 1
ATOM 681 N N . SER A 1 94 ? 3.512 -11.385 -7.239 1.00 87.75 94 SER A N 1
ATOM 682 C CA . SER A 1 94 ? 2.139 -11.018 -7.591 1.00 87.75 94 SER A CA 1
ATOM 683 C C . SER A 1 94 ? 1.544 -9.974 -6.647 1.00 87.75 94 SER A C 1
ATOM 685 O O . SER A 1 94 ? 2.031 -9.751 -5.534 1.00 87.75 94 SER A O 1
ATOM 687 N N . VAL A 1 95 ? 0.475 -9.314 -7.102 1.00 89.88 95 VAL A N 1
ATOM 688 C CA . VAL A 1 95 ? -0.319 -8.398 -6.273 1.00 89.88 95 VAL A CA 1
ATOM 689 C C . VAL A 1 95 ? -0.994 -9.185 -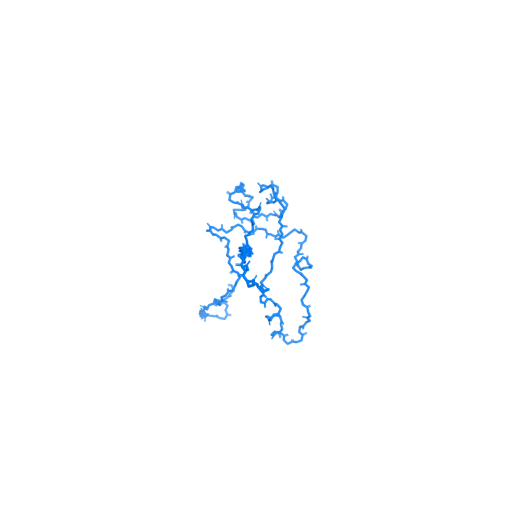5.150 1.00 89.88 95 VAL A C 1
ATOM 691 O O . VAL A 1 95 ? -1.727 -10.142 -5.395 1.00 89.88 95 VAL A O 1
ATOM 694 N N . GLY A 1 96 ? -0.741 -8.774 -3.908 1.00 91.38 96 GLY A N 1
ATOM 695 C CA . GLY A 1 96 ? -1.275 -9.436 -2.723 1.00 91.38 96 GLY A CA 1
ATOM 696 C C . GLY A 1 96 ? -2.745 -9.116 -2.432 1.00 91.38 96 GLY A C 1
ATOM 697 O O . GLY A 1 96 ? -3.347 -8.209 -3.002 1.00 91.38 96 GLY A O 1
ATOM 698 N N . THR A 1 97 ? -3.307 -9.841 -1.466 1.00 94.44 97 THR A N 1
ATOM 699 C CA . THR A 1 97 ? -4.654 -9.611 -0.923 1.00 94.44 97 THR A CA 1
ATOM 700 C C . THR A 1 97 ? -4.582 -9.140 0.526 1.00 94.44 97 THR A C 1
ATOM 702 O O . THR A 1 97 ? -3.794 -9.675 1.307 1.00 94.44 97 THR A O 1
ATOM 705 N N . TYR A 1 98 ? -5.441 -8.201 0.925 1.00 95.12 98 TYR A N 1
ATOM 706 C CA . TYR A 1 98 ? -5.521 -7.764 2.321 1.00 95.12 98 TYR A CA 1
ATOM 707 C C . TYR A 1 98 ? -5.957 -8.893 3.264 1.00 95.12 98 TYR A C 1
ATOM 709 O O . TYR A 1 98 ? -6.934 -9.592 2.999 1.00 95.12 98 TYR A O 1
ATOM 717 N N . GLY A 1 99 ? -5.289 -9.007 4.416 1.00 93.75 99 GLY A N 1
ATOM 718 C CA . GLY A 1 99 ? -5.700 -9.884 5.513 1.00 93.75 99 GLY A CA 1
ATOM 719 C C . GLY A 1 99 ? -4.563 -10.714 6.106 1.00 93.75 99 GLY A C 1
ATOM 720 O O . GLY A 1 99 ? -3.388 -10.495 5.824 1.00 93.75 99 GLY A O 1
ATOM 721 N N . GLY A 1 100 ? -4.939 -11.679 6.949 1.00 94.25 100 GLY A N 1
ATOM 722 C CA . GLY A 1 100 ? -4.009 -12.558 7.659 1.00 94.25 100 GLY A CA 1
ATOM 723 C C . GLY A 1 100 ? -3.453 -11.963 8.957 1.00 94.25 100 GLY A C 1
ATOM 724 O O . GLY A 1 100 ? -3.827 -10.879 9.400 1.00 94.25 100 GLY A O 1
ATOM 725 N N . THR A 1 101 ? -2.568 -12.713 9.612 1.00 93.38 101 THR A N 1
ATOM 726 C CA . THR A 1 101 ? -1.846 -12.264 10.809 1.00 93.38 101 THR A CA 1
ATOM 727 C C . THR A 1 101 ? -0.421 -12.778 10.739 1.00 93.38 101 THR A C 1
ATOM 729 O O . THR A 1 101 ? -0.186 -13.990 10.763 1.00 93.38 101 THR A O 1
ATOM 732 N N . PHE A 1 102 ? 0.527 -11.850 10.665 1.00 91.75 102 PHE A N 1
ATOM 733 C CA . PHE A 1 102 ? 1.943 -12.167 10.658 1.00 91.75 102 PHE A CA 1
ATOM 734 C C . PHE A 1 102 ? 2.422 -12.425 12.088 1.00 91.75 102 PHE A C 1
ATOM 736 O O . PHE A 1 102 ? 2.452 -11.521 12.918 1.00 91.75 102 PHE A O 1
ATOM 743 N N . ARG A 1 103 ? 2.732 -13.687 12.399 1.00 91.25 103 ARG A N 1
ATOM 744 C CA . ARG A 1 103 ? 3.159 -14.122 13.734 1.00 91.25 103 ARG A CA 1
ATOM 745 C C . ARG A 1 103 ? 4.661 -14.351 13.726 1.00 91.25 103 ARG A C 1
ATOM 747 O O . ARG A 1 103 ? 5.122 -15.333 13.153 1.00 91.25 103 ARG A O 1
ATOM 754 N N . MET A 1 104 ? 5.388 -13.454 14.376 1.00 85.44 104 MET A N 1
ATOM 755 C CA . MET A 1 104 ? 6.840 -13.512 14.514 1.00 85.44 104 MET A CA 1
ATOM 756 C C . MET A 1 104 ? 7.250 -13.580 15.984 1.00 85.44 104 MET A C 1
ATOM 758 O O . MET A 1 104 ? 6.501 -13.166 16.869 1.00 85.44 104 MET A O 1
ATOM 762 N N . LEU A 1 105 ? 8.437 -14.132 16.240 1.00 86.50 10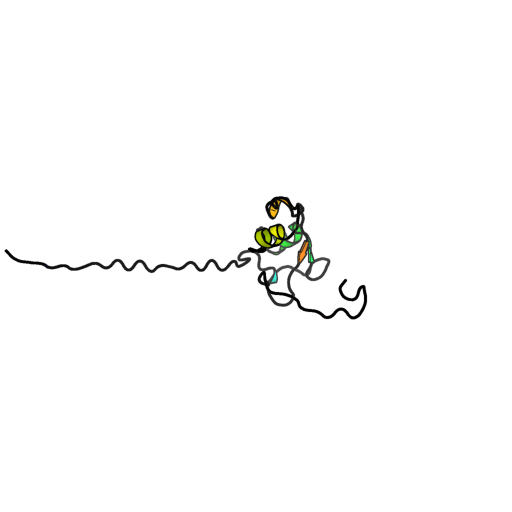5 LEU A N 1
ATOM 763 C CA . LEU A 1 105 ? 9.064 -14.149 17.560 1.00 86.50 105 LEU A CA 1
ATOM 764 C C . LEU A 1 105 ? 10.090 -13.021 17.628 1.00 86.50 105 LEU A C 1
ATOM 766 O O . LEU A 1 105 ? 10.996 -12.963 16.802 1.00 86.50 105 LEU A O 1
ATOM 770 N N . SER A 1 106 ? 9.961 -12.155 18.630 1.00 86.38 106 SER A N 1
ATOM 771 C CA . SER A 1 106 ? 10.959 -11.130 18.928 1.00 86.38 106 SER A CA 1
ATOM 772 C C . SER A 1 106 ? 11.875 -11.626 20.046 1.00 86.38 106 SER A C 1
ATOM 774 O O . SER A 1 106 ? 11.397 -11.956 21.131 1.00 86.38 106 SER A O 1
ATOM 776 N N . ASN A 1 107 ? 13.182 -11.719 19.780 1.00 83.62 107 ASN A N 1
ATOM 777 C CA . ASN A 1 107 ? 14.181 -12.212 20.743 1.00 83.62 107 ASN A CA 1
ATOM 778 C C . ASN A 1 107 ? 14.934 -11.082 21.478 1.00 83.62 107 ASN A C 1
ATOM 780 O O . ASN A 1 107 ? 15.751 -11.335 22.357 1.00 83.62 107 ASN A O 1
ATOM 784 N N . ALA A 1 108 ? 14.687 -9.826 21.110 1.00 81.00 108 ALA A N 1
ATOM 785 C CA . ALA A 1 108 ? 15.266 -8.646 21.743 1.00 81.00 108 ALA A CA 1
ATOM 786 C C . ALA A 1 108 ? 14.254 -7.498 21.701 1.00 81.00 108 ALA A C 1
ATOM 788 O O . ALA A 1 108 ? 13.307 -7.532 20.919 1.00 81.00 108 ALA A O 1
ATOM 789 N N . THR A 1 109 ? 14.461 -6.465 22.514 1.00 74.25 109 THR A N 1
ATOM 790 C CA . THR A 1 109 ? 13.539 -5.325 22.658 1.00 74.25 109 THR A CA 1
ATOM 791 C C . THR A 1 109 ? 13.250 -4.572 21.351 1.00 74.25 109 THR A C 1
ATOM 793 O O . THR A 1 109 ? 12.242 -3.881 21.280 1.00 74.25 109 THR A O 1
ATOM 796 N N . GLU A 1 110 ? 14.074 -4.757 20.313 1.00 73.00 110 GLU A N 1
ATOM 797 C CA . GLU A 1 110 ? 13.945 -4.126 18.988 1.00 73.00 110 GLU A CA 1
ATOM 798 C C . GLU A 1 110 ? 13.949 -5.142 17.831 1.00 73.00 110 GLU A C 1
ATOM 800 O O . GLU A 1 110 ? 14.014 -4.768 16.669 1.00 73.00 110 GLU A O 1
ATOM 805 N N . ALA A 1 111 ? 13.843 -6.451 18.093 1.00 67.25 111 ALA A N 1
ATOM 806 C CA . ALA A 1 111 ? 13.886 -7.464 17.025 1.00 67.25 111 ALA A CA 1
ATOM 807 C C . ALA A 1 111 ? 12.613 -7.514 16.141 1.00 67.25 111 ALA A C 1
ATOM 809 O O . ALA A 1 111 ? 12.401 -8.485 15.417 1.00 67.25 111 ALA A O 1
ATOM 810 N N . GLY A 1 112 ? 11.760 -6.488 16.213 1.00 58.72 112 GLY A N 1
ATOM 811 C CA . GLY A 1 112 ? 10.545 -6.327 15.412 1.00 58.72 112 GLY A CA 1
ATOM 812 C C . GLY A 1 112 ? 10.466 -5.002 14.644 1.00 58.72 112 GLY A C 1
ATOM 813 O O . GLY A 1 112 ? 9.373 -4.673 14.186 1.00 58.72 112 GLY A O 1
ATOM 814 N N . THR A 1 113 ? 11.569 -4.248 14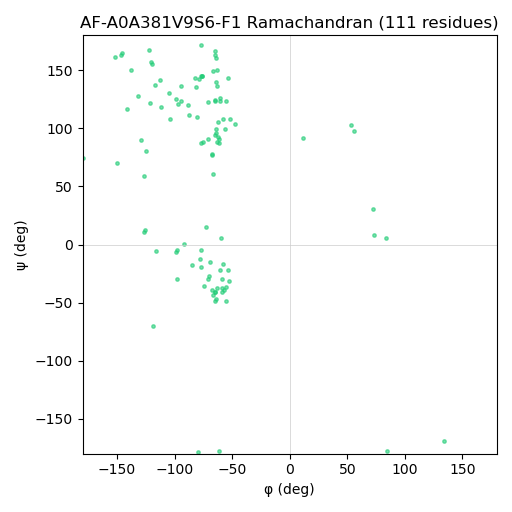.546 1.00 49.03 113 THR A N 1
ATOM 815 C CA . THR A 1 113 ? 11.682 -3.007 13.753 1.00 49.03 113 THR A CA 1
ATOM 816 C C . THR A 1 113 ? 12.500 -3.216 12.493 1.00 49.03 113 THR A C 1
ATOM 818 O O . THR A 1 113 ? 13.581 -3.837 12.617 1.00 49.03 113 THR A O 1
#

Solvent-accessible surface area (backbone atoms only — not comparable to full-atom values): 8053 Å² total; per-residue (Å²): 143,84,81,87,78,88,77,83,80,77,79,76,72,75,78,76,74,76,75,80,71,86,58,74,78,68,55,70,55,90,68,39,71,78,45,102,41,81,49,41,34,54,38,71,59,45,29,65,53,40,72,35,83,88,81,89,83,73,58,92,58,48,69,66,58,47,68,71,43,88,92,58,73,86,80,74,56,69,76,78,71,48,63,100,70,44,80,40,74,58,65,95,83,62,89,83,75,84,78,89,79,92,85,81,83,64,90,49,101,62,60,84,116